Protein AF-A0A843UET5-F1 (afdb_monomer_lite)

pLDDT: mean 83.21, std 11.84, range [50.62, 95.62]

Sequence (68 aa):
MKVNRATNPEANMHTSGSVSFATHQSRLEKELKRPLSFQEVFDKSHKKKGTDQYISDRAREVAISIYK

Foldseek 3Di:
DDDDLVPDPPNPDPPPDDDDLVNQQVVVCVVVVHHDDPLRSLQVVQPDPPDSDGPDPVSVVVNVVVVD

Structure (mmCIF, N/CA/C/O backbone):
data_AF-A0A843UET5-F1
#
_entry.id   AF-A0A843UET5-F1
#
loop_
_atom_site.group_PDB
_atom_site.id
_atom_site.type_symbol
_atom_site.label_atom_id
_atom_site.label_alt_id
_atom_site.label_comp_id
_atom_site.label_asym_id
_atom_site.label_entity_id
_atom_site.label_seq_id
_atom_site.pdbx_PDB_ins_code
_atom_site.Cartn_x
_atom_site.Cartn_y
_atom_site.Cartn_z
_atom_site.o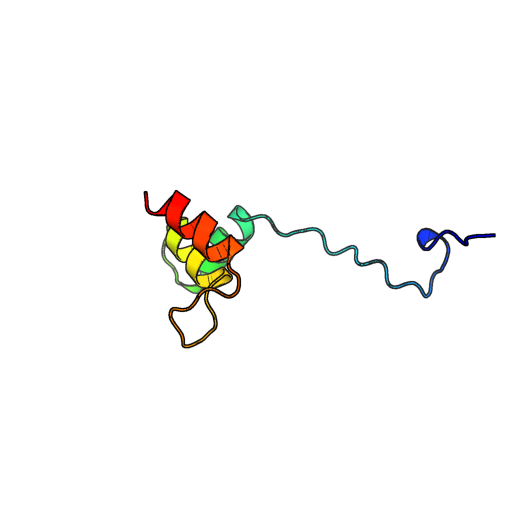ccupancy
_atom_site.B_iso_or_equiv
_atom_site.auth_seq_id
_atom_site.auth_comp_id
_atom_site.auth_asym_id
_atom_site.auth_atom_id
_atom_site.pdbx_PDB_model_num
ATOM 1 N N . MET A 1 1 ? 38.041 11.420 -14.822 1.00 50.62 1 MET A N 1
ATOM 2 C CA . MET A 1 1 ? 37.728 11.185 -13.394 1.00 50.62 1 MET A CA 1
ATOM 3 C C . MET A 1 1 ? 36.219 11.273 -13.206 1.00 50.62 1 MET A C 1
ATOM 5 O O . MET A 1 1 ? 35.631 12.224 -13.700 1.00 50.62 1 MET A O 1
ATOM 9 N N . LYS A 1 2 ? 35.576 10.284 -12.568 1.00 55.53 2 LYS A N 1
ATOM 10 C CA . LYS A 1 2 ? 34.145 10.363 -12.220 1.00 55.53 2 LYS A CA 1
ATOM 11 C C . LYS A 1 2 ? 34.002 11.279 -11.004 1.00 55.53 2 LYS A C 1
ATOM 13 O O . LYS A 1 2 ? 34.484 10.939 -9.930 1.00 55.53 2 LYS A O 1
ATOM 18 N N . VAL A 1 3 ? 33.381 12.438 -11.189 1.00 63.91 3 VAL A N 1
ATOM 19 C CA . VAL A 1 3 ? 33.037 13.356 -10.096 1.00 63.91 3 VAL A CA 1
ATOM 20 C C . VAL A 1 3 ? 31.954 12.711 -9.231 1.00 63.91 3 VAL A C 1
ATOM 22 O O . VAL A 1 3 ? 30.959 12.206 -9.754 1.00 63.91 3 VAL A O 1
ATOM 25 N N . ASN A 1 4 ? 32.159 12.689 -7.914 1.00 67.31 4 ASN A N 1
ATOM 26 C CA . ASN A 1 4 ? 31.153 12.207 -6.976 1.00 67.31 4 ASN A CA 1
ATOM 27 C C . ASN A 1 4 ? 29.935 13.138 -7.060 1.00 67.31 4 ASN A C 1
ATOM 29 O O . ASN A 1 4 ? 30.047 14.337 -6.830 1.00 67.31 4 ASN A O 1
ATOM 33 N N . ARG A 1 5 ? 28.755 12.605 -7.392 1.00 63.69 5 ARG A N 1
ATOM 34 C CA . ARG A 1 5 ? 27.527 13.410 -7.501 1.00 63.69 5 ARG A CA 1
ATOM 35 C C . ARG A 1 5 ? 27.193 14.129 -6.188 1.00 63.69 5 ARG A C 1
ATOM 37 O O . ARG A 1 5 ? 26.572 15.181 -6.226 1.00 63.69 5 ARG A O 1
ATOM 44 N N . ALA A 1 6 ? 27.653 13.595 -5.054 1.00 65.25 6 ALA A N 1
ATOM 45 C CA . ALA A 1 6 ? 27.482 14.206 -3.742 1.00 65.25 6 ALA A CA 1
ATOM 46 C C . ALA A 1 6 ? 28.293 15.494 -3.525 1.00 65.25 6 ALA A C 1
ATOM 48 O O . ALA A 1 6 ? 27.979 16.249 -2.615 1.00 65.25 6 ALA A O 1
ATOM 49 N N . THR A 1 7 ? 29.325 15.755 -4.334 1.00 70.25 7 THR A N 1
ATOM 50 C CA . THR A 1 7 ? 30.159 16.962 -4.213 1.00 70.25 7 THR A CA 1
ATOM 51 C C . THR A 1 7 ? 29.704 18.092 -5.136 1.00 70.25 7 THR A C 1
ATOM 53 O O . THR A 1 7 ? 30.372 19.118 -5.200 1.00 70.25 7 THR A O 1
ATOM 56 N N . ASN A 1 8 ? 28.603 17.913 -5.877 1.00 73.88 8 ASN A N 1
ATOM 57 C CA . ASN A 1 8 ? 28.041 18.952 -6.733 1.00 73.88 8 ASN A CA 1
ATOM 58 C C . ASN A 1 8 ? 26.840 19.625 -6.030 1.00 73.88 8 ASN A C 1
ATOM 60 O O . ASN A 1 8 ? 25.805 18.976 -5.887 1.00 73.88 8 ASN A O 1
ATOM 64 N N . PRO A 1 9 ? 26.939 20.903 -5.622 1.00 67.12 9 PRO A N 1
ATOM 65 C CA . PRO A 1 9 ? 25.848 21.622 -4.961 1.00 67.12 9 PRO A CA 1
ATOM 66 C C . PRO A 1 9 ? 24.630 21.893 -5.867 1.00 67.12 9 PRO A C 1
ATOM 68 O O . PRO A 1 9 ? 23.538 22.101 -5.348 1.00 67.12 9 PRO A O 1
ATOM 71 N N . GLU A 1 10 ? 24.774 21.842 -7.198 1.00 69.25 10 GLU A N 1
ATOM 72 C CA . GLU A 1 10 ? 23.640 21.887 -8.142 1.00 69.25 10 GLU A CA 1
ATOM 73 C C . GLU A 1 10 ? 23.006 20.509 -8.379 1.00 69.25 10 GLU A C 1
ATOM 75 O O . GLU A 1 10 ? 21.932 20.397 -8.980 1.00 69.25 10 GLU A O 1
ATOM 80 N N . ALA A 1 11 ? 23.649 19.424 -7.933 1.00 68.50 11 ALA A N 1
ATOM 81 C CA . ALA A 1 11 ? 23.058 18.106 -8.058 1.00 68.50 11 ALA A CA 1
ATOM 82 C C . ALA A 1 11 ? 21.909 17.978 -7.056 1.00 68.50 11 ALA A C 1
ATOM 84 O O . ALA A 1 11 ? 22.117 17.852 -5.853 1.00 68.50 11 ALA A O 1
ATOM 85 N N . ASN A 1 12 ? 20.683 17.952 -7.579 1.00 64.25 12 ASN A N 1
ATOM 86 C CA . ASN A 1 12 ? 19.485 17.670 -6.801 1.00 64.25 12 ASN A CA 1
ATOM 87 C C . ASN A 1 12 ? 19.589 16.251 -6.204 1.00 64.25 12 ASN A C 1
ATOM 89 O O . ASN A 1 12 ? 19.331 15.251 -6.886 1.00 64.25 12 ASN A O 1
ATOM 93 N N . MET A 1 13 ? 20.065 16.148 -4.959 1.00 66.88 13 MET A N 1
ATOM 94 C CA . MET A 1 13 ? 20.014 14.914 -4.185 1.00 66.88 13 MET A CA 1
ATOM 95 C C . MET A 1 13 ? 18.555 14.672 -3.818 1.00 66.88 13 MET A C 1
ATOM 97 O O . MET A 1 13 ? 17.956 15.431 -3.062 1.00 66.88 13 MET A O 1
ATOM 101 N N . HIS A 1 14 ? 17.973 13.599 -4.347 1.00 65.69 14 HIS A N 1
ATOM 102 C CA . HIS A 1 14 ? 16.672 13.142 -3.884 1.00 65.69 14 HIS A CA 1
ATOM 103 C C . HIS A 1 14 ? 16.827 12.537 -2.481 1.00 65.69 14 HIS A C 1
ATOM 105 O O . HIS A 1 14 ? 17.055 11.341 -2.331 1.00 65.69 14 HIS A O 1
ATOM 111 N N . THR A 1 15 ? 16.739 13.383 -1.455 1.00 62.94 15 THR A N 1
ATOM 112 C CA . THR A 1 15 ? 16.796 12.989 -0.036 1.00 62.94 15 THR A CA 1
ATOM 113 C C . THR A 1 15 ? 15.410 12.738 0.554 1.00 62.94 15 THR A C 1
ATOM 115 O O . THR A 1 15 ? 15.255 12.645 1.771 1.00 62.94 15 THR A O 1
ATOM 118 N N . SER A 1 16 ? 14.366 12.651 -0.274 1.00 60.97 16 SER A N 1
ATOM 119 C CA . SER A 1 16 ? 13.045 12.272 0.216 1.00 60.97 16 SER A CA 1
ATOM 120 C C . SER A 1 16 ? 13.060 10.777 0.512 1.00 60.97 16 SER A C 1
ATOM 122 O O . SER A 1 16 ? 12.880 9.948 -0.373 1.00 60.97 16 SER A O 1
ATOM 124 N N . GLY A 1 17 ? 13.341 10.438 1.769 1.00 67.19 17 GLY A N 1
ATOM 125 C CA . GLY A 1 17 ? 13.265 9.067 2.252 1.00 67.19 17 GLY A CA 1
ATOM 126 C C . GLY A 1 17 ? 11.907 8.438 1.936 1.00 67.19 17 GLY A C 1
ATOM 127 O O . GLY A 1 17 ? 10.876 9.117 1.896 1.00 67.19 17 GLY A O 1
ATOM 128 N N . SER A 1 18 ? 11.910 7.125 1.718 1.00 74.69 18 SER A N 1
ATOM 129 C CA . SER A 1 18 ? 10.687 6.359 1.505 1.00 74.69 18 SER A CA 1
ATOM 130 C C . SER A 1 18 ? 9.766 6.496 2.717 1.00 74.69 18 SER A C 1
ATOM 132 O O . SER A 1 18 ? 10.165 6.237 3.852 1.00 74.69 18 SER A O 1
ATOM 134 N N . VAL A 1 19 ? 8.516 6.892 2.482 1.00 81.69 19 VAL A N 1
ATOM 135 C CA . VAL A 1 19 ? 7.493 6.921 3.530 1.00 81.69 19 VAL A CA 1
ATOM 136 C C . VAL A 1 19 ? 7.055 5.487 3.819 1.00 81.69 19 VAL A C 1
ATOM 138 O O . VAL A 1 19 ? 6.758 4.724 2.901 1.00 81.69 19 VAL A O 1
ATOM 141 N N . SER A 1 20 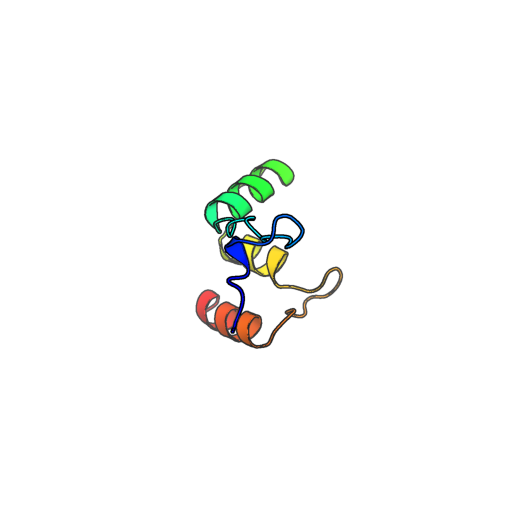? 7.017 5.110 5.098 1.00 86.81 20 SER A N 1
ATOM 142 C CA . SER A 1 20 ? 6.596 3.764 5.492 1.00 86.81 20 SER A CA 1
ATOM 143 C C . SER A 1 20 ? 5.111 3.516 5.198 1.00 86.81 20 SER A C 1
ATOM 145 O O . SER A 1 20 ? 4.297 4.446 5.187 1.00 86.81 20 SER A O 1
ATOM 147 N N . PHE A 1 21 ? 4.736 2.246 5.030 1.00 88.12 21 PHE A N 1
ATOM 148 C CA . PHE A 1 21 ? 3.337 1.848 4.856 1.00 88.12 21 PHE A CA 1
ATOM 149 C C . PHE A 1 21 ? 2.461 2.292 6.034 1.00 88.12 21 PHE A C 1
ATOM 151 O O . PHE A 1 21 ? 1.389 2.850 5.820 1.00 88.12 21 PHE A O 1
ATOM 158 N N . ALA A 1 22 ? 2.945 2.128 7.270 1.00 89.75 22 ALA A N 1
ATOM 159 C CA . ALA A 1 22 ? 2.226 2.551 8.472 1.00 89.75 22 ALA A CA 1
ATOM 160 C C . ALA A 1 22 ? 1.917 4.055 8.444 1.00 89.75 22 ALA A C 1
ATOM 162 O O . ALA A 1 22 ? 0.807 4.479 8.754 1.00 89.75 22 ALA A O 1
ATOM 163 N N . THR A 1 23 ? 2.869 4.873 7.987 1.00 91.31 23 THR A N 1
ATOM 164 C CA . THR A 1 23 ? 2.643 6.312 7.819 1.00 91.31 23 THR A CA 1
ATOM 165 C C . THR A 1 23 ? 1.585 6.605 6.751 1.00 91.31 23 THR A C 1
ATOM 167 O O . THR A 1 23 ? 0.766 7.503 6.943 1.00 91.31 23 THR A O 1
ATOM 170 N N . HIS A 1 24 ? 1.570 5.860 5.642 1.00 90.06 24 HIS A N 1
ATOM 171 C CA . HIS A 1 24 ? 0.514 5.967 4.631 1.00 90.06 24 HIS A CA 1
ATOM 172 C C . HIS A 1 24 ? -0.860 5.566 5.178 1.00 90.06 24 HIS A C 1
ATOM 174 O O . HIS A 1 24 ? -1.825 6.304 4.974 1.00 90.06 24 HIS A O 1
ATOM 180 N N . GLN A 1 25 ? -0.938 4.462 5.921 1.00 93.38 25 GLN A N 1
ATOM 181 C CA . GLN A 1 25 ? -2.163 4.006 6.571 1.00 93.38 25 GLN A CA 1
ATOM 182 C C . GLN A 1 25 ? -2.701 5.070 7.529 1.00 93.38 25 GLN A C 1
ATOM 184 O O . GLN A 1 25 ? -3.827 5.522 7.351 1.00 93.38 25 GLN A O 1
ATOM 189 N N . SER A 1 26 ? -1.884 5.575 8.460 1.00 93.62 26 SER A N 1
ATOM 190 C CA . SER A 1 26 ? -2.331 6.597 9.415 1.00 93.62 26 SER A CA 1
ATOM 191 C C . SER A 1 26 ? -2.806 7.889 8.745 1.00 93.62 26 SER A C 1
ATOM 193 O O . SER A 1 26 ? -3.681 8.575 9.272 1.00 93.62 26 SER A O 1
ATOM 195 N N . ARG A 1 27 ? -2.233 8.265 7.594 1.00 93.88 27 ARG A N 1
ATOM 196 C CA . ARG A 1 27 ? -2.700 9.427 6.822 1.00 93.88 27 ARG A CA 1
ATOM 197 C C . ARG A 1 27 ? -4.074 9.168 6.208 1.00 93.88 27 ARG A C 1
ATOM 199 O O . ARG A 1 27 ? -4.953 10.013 6.348 1.00 93.88 27 ARG A O 1
ATOM 206 N N . LEU A 1 28 ? -4.268 8.002 5.593 1.00 93.19 28 LEU A N 1
ATOM 207 C CA . LEU A 1 28 ? -5.546 7.629 4.988 1.00 93.19 28 LEU A CA 1
ATOM 208 C C . LEU A 1 28 ? -6.652 7.428 6.035 1.00 93.19 28 LEU A C 1
ATOM 210 O O . LEU A 1 28 ? -7.785 7.836 5.804 1.00 93.19 28 LEU A O 1
ATOM 214 N N . GLU A 1 29 ? -6.338 6.860 7.200 1.00 94.69 29 GLU A N 1
ATOM 215 C CA . GLU A 1 29 ? -7.308 6.681 8.290 1.00 94.69 29 GLU A CA 1
ATOM 216 C C . GLU A 1 29 ? -7.800 8.026 8.834 1.00 94.69 29 GLU A C 1
ATOM 218 O O . GLU A 1 29 ? -8.988 8.193 9.107 1.00 94.69 29 GLU A O 1
ATOM 223 N N . LYS A 1 30 ? -6.904 9.019 8.935 1.00 95.38 30 LYS A N 1
ATOM 224 C CA . LYS A 1 30 ? -7.268 10.396 9.305 1.00 95.38 30 LYS A CA 1
ATOM 225 C C . LYS A 1 30 ? -8.140 11.065 8.245 1.00 95.38 30 LYS A C 1
ATOM 227 O O . LYS A 1 30 ? -9.100 11.743 8.601 1.00 95.38 30 LYS A O 1
ATOM 232 N N . GLU A 1 31 ? -7.816 10.877 6.967 1.00 93.44 31 GLU A N 1
ATOM 233 C CA . GLU A 1 31 ? -8.577 11.440 5.844 1.00 93.44 31 GLU A CA 1
ATOM 234 C C . GLU A 1 31 ? -9.996 10.858 5.776 1.00 93.44 31 GLU A C 1
ATOM 236 O O . GLU A 1 31 ? -10.970 11.599 5.654 1.00 93.44 31 GLU A O 1
ATOM 241 N N . LEU A 1 32 ? -10.123 9.536 5.920 1.00 92.75 32 LEU A N 1
ATOM 242 C CA . LEU A 1 32 ? -11.399 8.822 5.835 1.00 92.75 32 LEU A CA 1
ATOM 243 C C . LEU A 1 32 ? -12.144 8.726 7.175 1.00 92.75 32 LEU A C 1
ATOM 245 O O . LEU A 1 32 ? -13.269 8.230 7.205 1.00 92.75 32 LEU A O 1
ATOM 249 N N . LYS A 1 33 ? -11.535 9.197 8.272 1.00 95.00 33 LYS A N 1
ATOM 250 C CA . LYS A 1 33 ? -12.058 9.151 9.650 1.00 95.00 33 LYS A CA 1
ATOM 251 C C . LYS A 1 33 ? -12.502 7.751 10.091 1.00 95.00 33 LYS A C 1
ATOM 253 O O . LYS A 1 33 ? -13.449 7.607 10.862 1.00 95.00 33 LYS A O 1
ATOM 258 N N . ARG A 1 34 ? -11.822 6.717 9.596 1.00 95.62 34 ARG A N 1
ATOM 259 C CA . ARG A 1 34 ? -12.089 5.312 9.921 1.00 95.62 34 ARG A CA 1
ATOM 260 C C . ARG A 1 34 ? -10.801 4.492 9.866 1.00 95.62 34 ARG A C 1
ATOM 262 O O . ARG A 1 34 ? -9.912 4.856 9.095 1.00 95.62 34 ARG A O 1
ATOM 269 N N . PRO A 1 35 ? -10.705 3.386 10.622 1.00 92.69 35 PRO A N 1
ATOM 270 C CA . PRO A 1 35 ? -9.614 2.436 10.454 1.00 92.69 35 PRO A CA 1
ATOM 271 C C . PRO A 1 35 ? -9.649 1.815 9.051 1.00 92.69 35 PRO A C 1
ATOM 273 O O . PRO A 1 35 ? -10.721 1.630 8.460 1.00 92.69 35 PRO A O 1
ATOM 2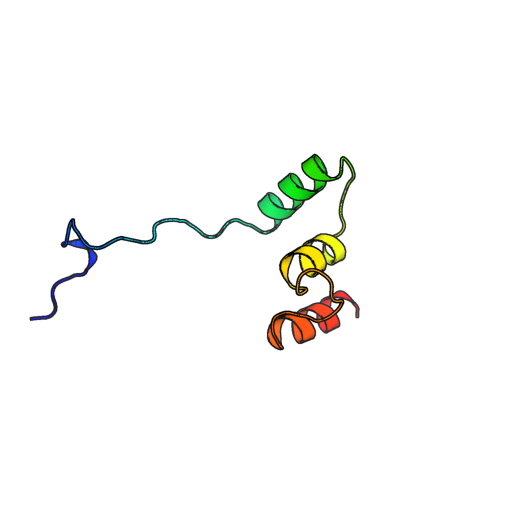76 N N . LEU A 1 36 ? -8.466 1.509 8.524 1.00 93.19 36 LEU A N 1
ATOM 277 C CA . LEU A 1 36 ? -8.285 0.890 7.216 1.00 93.19 36 LEU A CA 1
ATOM 278 C C . LEU A 1 36 ? -7.539 -0.425 7.361 1.00 93.19 36 LEU A C 1
ATOM 280 O O . LEU A 1 36 ? -6.581 -0.546 8.122 1.00 93.19 36 LEU A O 1
ATOM 284 N N . SER A 1 37 ? -7.960 -1.406 6.578 1.00 91.62 37 SER A N 1
ATOM 285 C CA . SER A 1 37 ? -7.209 -2.644 6.426 1.00 91.62 37 SER A CA 1
ATOM 286 C C . SER A 1 37 ? -5.970 -2.439 5.552 1.00 91.62 37 SER A C 1
ATOM 288 O O . SER A 1 37 ? -5.875 -1.506 4.747 1.00 91.62 37 SER A O 1
ATOM 290 N N . PHE A 1 38 ? -5.027 -3.377 5.659 1.00 88.44 38 PHE A N 1
ATOM 291 C CA . PHE A 1 38 ? -3.854 -3.409 4.790 1.00 88.44 38 PHE A CA 1
ATOM 292 C C . PHE A 1 38 ? -4.243 -3.456 3.302 1.00 88.44 38 PHE A C 1
ATOM 294 O O . PHE A 1 38 ? -3.652 -2.748 2.488 1.00 88.44 38 PHE A O 1
ATOM 301 N N . GLN A 1 39 ? -5.270 -4.241 2.960 1.00 90.06 39 GLN A N 1
ATOM 302 C CA . GLN A 1 39 ? -5.798 -4.368 1.598 1.00 90.06 39 GLN A CA 1
ATOM 303 C C . GLN A 1 39 ? -6.299 -3.030 1.052 1.00 90.06 39 GLN A C 1
ATOM 305 O O . GLN A 1 39 ? -5.928 -2.640 -0.050 1.00 90.06 39 GLN A O 1
ATOM 310 N N . GLU A 1 40 ? -7.068 -2.275 1.839 1.00 90.19 40 GLU A N 1
ATOM 311 C CA . GLU A 1 40 ? -7.606 -0.985 1.396 1.00 90.19 40 GLU A CA 1
ATOM 312 C C . GLU A 1 40 ? -6.508 0.055 1.155 1.00 90.19 40 GLU A C 1
ATOM 314 O O . GLU A 1 40 ? -6.552 0.796 0.170 1.00 90.19 40 GLU A O 1
ATOM 319 N N . VAL A 1 41 ? -5.496 0.101 2.026 1.00 91.56 41 VAL A N 1
ATOM 320 C CA . VAL A 1 41 ? -4.335 0.990 1.852 1.00 91.56 41 VAL A CA 1
ATOM 321 C C . VAL A 1 41 ? -3.515 0.577 0.628 1.00 91.56 41 VAL A C 1
ATOM 323 O O . VAL A 1 41 ? -3.064 1.437 -0.139 1.00 91.56 41 VAL A O 1
ATOM 326 N N . PHE A 1 42 ? -3.337 -0.731 0.423 1.00 90.69 42 PHE A N 1
ATOM 327 C CA . PHE A 1 42 ? -2.629 -1.274 -0.728 1.00 90.69 42 PHE A CA 1
ATOM 328 C C . PHE A 1 42 ? -3.341 -0.917 -2.036 1.00 90.69 42 PHE A C 1
ATOM 330 O O . PHE A 1 42 ? -2.724 -0.320 -2.921 1.00 90.69 42 PHE A O 1
ATOM 337 N N . ASP A 1 43 ? -4.642 -1.189 -2.125 1.00 90.75 43 ASP A N 1
ATOM 338 C CA . ASP A 1 43 ? -5.473 -0.905 -3.292 1.00 90.75 43 ASP A CA 1
ATOM 339 C C . ASP A 1 43 ? -5.516 0.589 -3.612 1.00 90.75 43 ASP A C 1
ATOM 341 O O . ASP A 1 43 ? -5.296 0.982 -4.758 1.00 90.75 43 ASP A O 1
ATOM 345 N N . LYS A 1 44 ? -5.708 1.446 -2.602 1.00 89.44 44 LYS A N 1
ATOM 346 C CA . LYS A 1 44 ? -5.719 2.905 -2.786 1.00 89.44 44 LYS A CA 1
ATOM 347 C C . LYS A 1 44 ? -4.406 3.433 -3.371 1.00 89.44 44 LYS A C 1
ATOM 349 O O . LYS A 1 44 ? -4.423 4.422 -4.103 1.00 89.44 44 LYS A O 1
ATOM 354 N N . SER A 1 45 ? -3.289 2.789 -3.037 1.00 88.69 45 SER A N 1
ATOM 355 C CA . SER A 1 45 ? -1.946 3.211 -3.448 1.00 88.69 45 SER A CA 1
ATOM 356 C C . SER A 1 45 ? -1.508 2.607 -4.786 1.00 88.69 45 SER A C 1
ATOM 358 O O . SER A 1 45 ? -0.691 3.207 -5.480 1.00 88.69 45 SER A O 1
ATOM 360 N N . HIS A 1 46 ? -2.040 1.437 -5.156 1.00 91.38 46 HIS A N 1
ATOM 361 C CA . HIS A 1 46 ? -1.558 0.661 -6.302 1.00 91.38 46 HIS A CA 1
ATOM 362 C C . HIS A 1 46 ? -2.594 0.444 -7.409 1.00 91.38 46 HIS A C 1
ATOM 364 O O . HIS A 1 46 ? -2.240 -0.135 -8.437 1.00 91.38 46 HIS A O 1
ATOM 370 N N . LYS A 1 47 ? -3.838 0.914 -7.255 1.00 92.50 47 LYS A N 1
ATOM 371 C CA . LYS A 1 47 ? -4.830 0.969 -8.338 1.00 92.50 47 LYS A CA 1
ATOM 372 C C . LYS A 1 47 ? -4.791 2.315 -9.059 1.00 92.50 47 LYS A C 1
ATOM 374 O O . LYS A 1 47 ? -4.575 3.372 -8.466 1.00 92.50 47 LYS A O 1
ATOM 379 N N . LYS A 1 48 ? -5.004 2.282 -10.373 1.00 90.69 48 LYS A N 1
ATOM 380 C CA . LYS A 1 48 ? -5.131 3.487 -11.199 1.00 90.69 48 LYS A CA 1
ATOM 381 C C . LYS A 1 48 ? -6.413 4.226 -10.813 1.00 90.69 48 LYS A C 1
ATOM 383 O O . LYS A 1 48 ? -7.477 3.620 -10.708 1.00 90.69 48 LYS A O 1
ATOM 388 N N . LYS A 1 49 ? -6.329 5.548 -10.642 1.00 87.88 49 LYS A N 1
ATOM 389 C CA . LYS A 1 49 ? -7.486 6.384 -10.280 1.00 87.88 49 LYS A CA 1
ATOM 390 C C . LYS A 1 49 ? -8.643 6.177 -11.264 1.00 87.88 49 LYS A C 1
ATOM 392 O O . LYS A 1 49 ? -8.441 6.246 -12.471 1.00 87.88 49 LYS A O 1
ATOM 397 N N . GLY A 1 50 ? -9.845 5.959 -10.733 1.00 86.44 50 GLY A N 1
ATOM 398 C CA . GLY A 1 50 ? -11.060 5.780 -11.535 1.00 86.44 50 GLY A CA 1
ATOM 399 C C . GLY A 1 50 ? -11.185 4.416 -12.220 1.00 86.44 50 GLY A C 1
ATOM 400 O O . GLY A 1 50 ? -12.111 4.222 -12.997 1.00 86.44 50 GLY A O 1
ATOM 401 N N . THR A 1 51 ? -10.286 3.471 -11.940 1.00 88.94 51 THR A N 1
ATOM 402 C CA . THR A 1 51 ? -10.370 2.102 -12.462 1.00 88.94 51 THR A CA 1
ATOM 403 C C . THR A 1 51 ? -10.058 1.100 -11.359 1.00 88.94 51 THR A C 1
ATOM 405 O O . THR A 1 51 ? -9.387 1.437 -10.387 1.00 88.94 51 THR A O 1
ATOM 408 N N . ASP A 1 52 ? -10.464 -0.152 -11.548 1.00 86.25 52 ASP A N 1
ATOM 409 C CA . ASP A 1 52 ? -10.095 -1.243 -10.640 1.00 86.25 52 ASP A CA 1
ATOM 410 C C . ASP A 1 52 ? -8.796 -1.964 -11.062 1.00 86.25 52 ASP A C 1
ATOM 412 O O . ASP A 1 52 ? -8.479 -3.058 -10.608 1.00 86.25 52 ASP A O 1
ATOM 416 N N . GLN A 1 53 ? -8.020 -1.356 -11.968 1.00 91.06 53 GLN A N 1
ATOM 417 C CA . GLN A 1 53 ? -6.796 -1.947 -12.502 1.00 91.06 53 GLN A CA 1
ATOM 418 C C . GLN A 1 53 ? -5.571 -1.528 -11.692 1.00 91.06 53 GLN A C 1
ATOM 420 O O . GLN A 1 53 ? -5.359 -0.343 -11.420 1.00 91.06 53 GLN A O 1
ATOM 425 N N . TYR A 1 54 ? -4.706 -2.492 -11.388 1.00 92.06 54 TYR A N 1
ATOM 426 C CA . TYR A 1 54 ? -3.412 -2.225 -10.768 1.00 92.06 54 TYR A CA 1
ATOM 427 C C . TYR A 1 54 ? -2.459 -1.480 -11.717 1.00 92.06 54 TYR A C 1
ATOM 429 O O . TYR A 1 54 ? -2.478 -1.657 -12.937 1.00 92.06 54 TYR A O 1
ATOM 437 N N . ILE A 1 55 ? -1.612 -0.629 -11.138 1.00 91.25 55 ILE A N 1
ATOM 438 C CA . ILE A 1 55 ? -0.641 0.207 -11.857 1.00 91.25 55 ILE A CA 1
ATOM 439 C C . ILE A 1 55 ? 0.517 -0.637 -12.414 1.00 91.25 55 ILE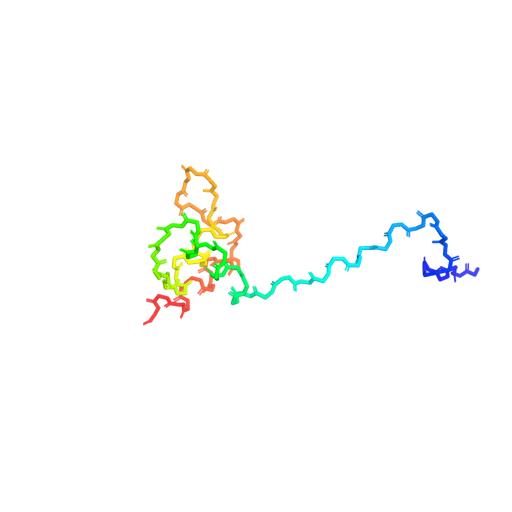 A C 1
ATOM 441 O O . ILE A 1 55 ? 1.100 -0.265 -13.430 1.00 91.25 55 ILE A O 1
ATOM 445 N N . SER A 1 56 ? 0.836 -1.774 -11.787 1.00 92.12 56 SER A N 1
ATOM 446 C CA . SER A 1 56 ? 1.920 -2.670 -12.203 1.00 92.12 56 SER A CA 1
ATOM 447 C C . SER A 1 56 ? 1.576 -4.143 -11.990 1.00 92.12 56 SER A C 1
ATOM 449 O O . SER A 1 56 ? 0.739 -4.487 -11.153 1.00 92.12 56 SER A O 1
ATOM 451 N N . ASP A 1 57 ? 2.257 -5.026 -12.721 1.00 92.25 57 ASP A N 1
ATOM 452 C CA . ASP A 1 57 ? 2.097 -6.480 -12.574 1.00 92.25 57 ASP A CA 1
ATOM 453 C C . ASP A 1 57 ? 2.569 -6.957 -11.201 1.00 92.25 57 ASP A C 1
ATOM 455 O O . ASP A 1 57 ? 1.873 -7.720 -10.539 1.00 92.25 57 ASP A O 1
ATOM 459 N N . ARG A 1 58 ? 3.657 -6.370 -10.690 1.00 89.81 58 ARG A N 1
ATOM 460 C CA . ARG A 1 58 ? 4.116 -6.601 -9.316 1.00 89.81 58 ARG A CA 1
ATOM 461 C C . ARG A 1 58 ? 3.040 -6.273 -8.280 1.00 89.81 58 ARG A C 1
ATOM 463 O O . ARG A 1 58 ? 2.901 -6.990 -7.295 1.00 89.81 58 ARG A O 1
ATOM 470 N N . ALA A 1 59 ? 2.275 -5.198 -8.476 1.00 88.62 59 ALA A N 1
ATOM 471 C CA . ALA A 1 59 ? 1.181 -4.877 -7.566 1.00 88.62 59 ALA A CA 1
ATOM 472 C C . ALA A 1 59 ? 0.059 -5.926 -7.620 1.00 88.62 59 ALA A C 1
ATOM 474 O O . ALA A 1 59 ? -0.515 -6.237 -6.580 1.00 88.62 59 ALA A O 1
ATOM 475 N N . ARG A 1 60 ? -0.209 -6.518 -8.794 1.00 90.31 60 ARG A N 1
ATOM 476 C CA . ARG A 1 60 ? -1.160 -7.636 -8.928 1.00 90.31 60 ARG A CA 1
ATOM 477 C C . ARG A 1 60 ? -0.678 -8.884 -8.202 1.00 90.31 60 ARG A C 1
ATOM 479 O O . ARG A 1 60 ? -1.458 -9.508 -7.497 1.00 90.31 60 ARG A O 1
ATOM 486 N N . GLU A 1 61 ? 0.592 -9.243 -8.350 1.00 91.38 61 GLU A N 1
ATOM 487 C CA . GLU A 1 61 ? 1.173 -10.414 -7.679 1.00 91.38 61 GLU A CA 1
ATOM 488 C C . GLU A 1 61 ? 1.105 -10.280 -6.155 1.00 91.38 61 GLU A C 1
ATOM 490 O O . GLU A 1 61 ? 0.677 -11.200 -5.457 1.00 91.38 61 GLU A O 1
ATOM 495 N N . VAL A 1 62 ? 1.469 -9.102 -5.639 1.00 87.88 62 VAL A N 1
ATOM 496 C CA . VAL A 1 62 ? 1.384 -8.803 -4.207 1.00 87.88 62 VAL A CA 1
ATOM 497 C C . VAL A 1 62 ? -0.070 -8.817 -3.738 1.00 87.88 62 VAL A C 1
ATOM 499 O O . VAL A 1 62 ? -0.351 -9.426 -2.711 1.00 87.88 62 VAL A O 1
ATOM 502 N N . ALA A 1 63 ? -1.002 -8.239 -4.503 1.00 87.19 63 ALA A N 1
ATOM 503 C CA . ALA A 1 63 ? -2.432 -8.343 -4.219 1.00 87.19 63 ALA A CA 1
ATOM 504 C C . ALA A 1 63 ? -2.871 -9.808 -4.090 1.00 87.19 63 ALA A C 1
ATOM 506 O O . ALA A 1 63 ? -3.430 -10.180 -3.065 1.00 87.19 63 ALA A O 1
ATOM 507 N N . ILE A 1 64 ? -2.548 -10.668 -5.061 1.00 87.12 64 ILE A N 1
ATOM 508 C CA . ILE A 1 64 ? -2.888 -12.101 -5.011 1.00 87.12 64 ILE A CA 1
ATOM 509 C C . ILE A 1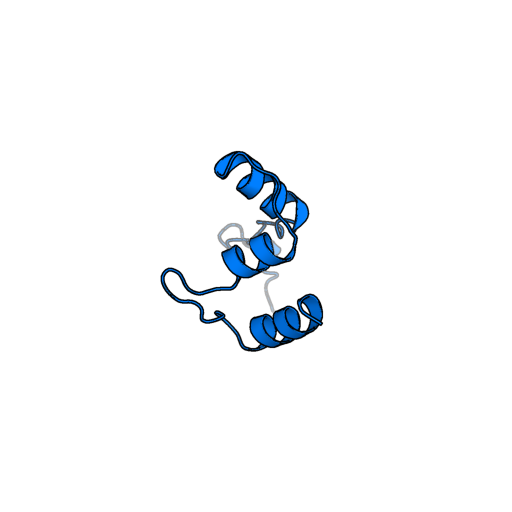 64 ? -2.341 -12.762 -3.739 1.00 87.12 64 ILE A C 1
ATOM 511 O O . ILE A 1 64 ? -3.013 -13.602 -3.151 1.00 87.12 64 ILE A O 1
ATOM 515 N N . SER A 1 65 ? -1.146 -12.377 -3.285 1.00 84.62 65 SER A N 1
ATOM 516 C CA . SER A 1 65 ? -0.581 -12.883 -2.031 1.00 84.62 65 SER A CA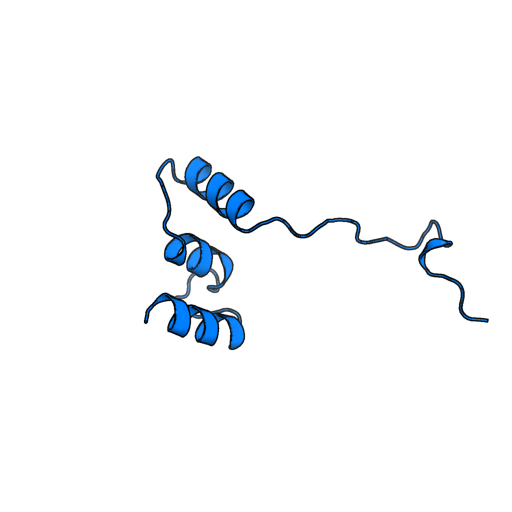 1
ATOM 517 C C . SER A 1 65 ? -1.287 -12.361 -0.776 1.00 84.62 65 SER A C 1
ATOM 519 O O . SER A 1 65 ? -1.245 -13.042 0.242 1.00 84.62 65 SER A O 1
ATOM 521 N N . ILE A 1 66 ? -1.874 -11.163 -0.815 1.00 82.31 66 ILE A N 1
ATOM 522 C CA . ILE A 1 66 ? -2.593 -10.549 0.313 1.00 82.31 66 ILE A CA 1
ATOM 523 C C . ILE A 1 66 ? -4.039 -11.066 0.403 1.00 82.31 66 ILE A C 1
ATOM 525 O O . ILE A 1 66 ? -4.611 -11.098 1.491 1.00 82.31 66 ILE A O 1
ATOM 529 N N . TYR A 1 67 ? -4.647 -11.420 -0.732 1.00 77.25 67 TYR A N 1
ATOM 530 C CA . TYR A 1 67 ? -6.026 -11.920 -0.826 1.00 77.25 67 TYR A CA 1
ATOM 531 C C . TYR A 1 67 ? -6.133 -13.457 -0.773 1.00 77.25 67 TYR A C 1
ATOM 533 O O . TYR A 1 67 ? -7.238 -13.984 -0.897 1.00 77.25 67 TYR A O 1
ATOM 541 N N . LYS A 1 68 ? -5.007 -14.165 -0.634 1.00 64.94 68 LYS A N 1
ATOM 542 C CA . LYS A 1 68 ? -4.947 -15.618 -0.413 1.00 64.94 68 LYS A CA 1
ATOM 543 C C . LYS A 1 68 ? -5.266 -15.978 1.032 1.00 64.94 68 LYS A C 1
ATOM 545 O O . LYS A 1 68 ? -5.911 -17.032 1.208 1.00 64.94 68 LYS A O 1
#

Secondary structure (DSSP, 8-state):
----GGG-TTS-----PPPPHHHHHHHHHHHHTS---HHHHHHHHHBPTTSS-BSSHHHHHHHHHH--

Organism: Colocasia esculenta (NCBI:txid4460)

InterPro domains:
  IPR004252 Probable transposase, Ptta/En/Spm, plant [PF03004] (10-63)

Radius of gyration: 17.59 Å; chains: 1; bounding box: 50×38×24 Å